Protein AF-A0A3C0TG19-F1 (afdb_monomer_lite)

Foldseek 3Di:
DDDDDDDCDPTVHDDPQCVVCVVVVPVLSVDDCVNPVDPVVSVVD

Secondary structure (DSSP, 8-state):
-------SBTTTB--HHHHHHHHHT-GGGG--TTT---HHHHTT-

Sequence (45 aa):
MDIVCLDLEGVLVPEIWIAFAEATGIPELKRTTRDEPDYDKLMKY

Structure (mmCIF, N/CA/C/O backbone):
data_AF-A0A3C0TG19-F1
#
_entry.id   AF-A0A3C0TG19-F1
#
loop_
_atom_site.group_PDB
_atom_site.id
_atom_site.type_symbol
_atom_site.label_atom_id
_atom_site.label_alt_id
_atom_site.label_comp_id
_atom_site.label_asym_id
_atom_site.label_entity_id
_atom_site.label_seq_id
_atom_site.pdbx_PDB_ins_code
_atom_site.Cartn_x
_atom_site.Cartn_y
_atom_site.Cartn_z
_atom_site.occupancy
_atom_site.B_iso_or_equiv
_atom_site.auth_seq_id
_atom_site.auth_comp_id
_atom_site.auth_asym_id
_atom_site.auth_atom_id
_atom_site.pdbx_PDB_model_num
ATOM 1 N N . MET A 1 1 ? 14.253 -5.378 -29.685 1.00 74.38 1 MET A N 1
ATOM 2 C CA . MET A 1 1 ? 13.214 -6.080 -28.910 1.00 74.38 1 MET A CA 1
ATOM 3 C C . MET A 1 1 ? 13.059 -5.265 -27.663 1.00 74.38 1 MET A C 1
ATOM 5 O O . MET A 1 1 ? 14.041 -5.116 -26.945 1.00 74.38 1 MET A O 1
ATOM 9 N N . ASP A 1 2 ? 11.878 -4.696 -27.484 1.00 89.69 2 ASP A N 1
ATOM 10 C CA . ASP A 1 2 ? 11.674 -3.633 -26.512 1.00 89.69 2 ASP A CA 1
ATOM 11 C C . ASP A 1 2 ? 10.850 -4.193 -25.357 1.00 89.69 2 ASP A C 1
ATOM 13 O O . ASP A 1 2 ? 9.854 -4.885 -25.571 1.00 89.69 2 ASP A O 1
ATOM 17 N N . ILE A 1 3 ? 11.311 -3.940 -24.136 1.00 89.19 3 ILE A N 1
ATOM 18 C CA . ILE A 1 3 ? 10.655 -4.369 -22.902 1.00 89.19 3 ILE A CA 1
ATOM 19 C C . ILE A 1 3 ? 10.192 -3.109 -22.189 1.00 89.19 3 ILE A C 1
ATOM 21 O O . ILE A 1 3 ? 10.978 -2.182 -21.990 1.00 89.19 3 ILE A O 1
ATOM 25 N N . VAL A 1 4 ? 8.917 -3.086 -21.806 1.00 90.69 4 VAL A N 1
ATOM 26 C CA . VAL A 1 4 ? 8.320 -1.984 -21.054 1.00 90.69 4 VAL A CA 1
ATOM 27 C C . VAL A 1 4 ? 7.916 -2.505 -19.685 1.00 90.69 4 VAL A C 1
ATOM 29 O O . VAL A 1 4 ? 7.153 -3.464 -19.583 1.00 90.69 4 VAL A O 1
ATOM 32 N N . CYS A 1 5 ? 8.431 -1.860 -18.643 1.00 93.75 5 CYS A N 1
ATOM 33 C CA . CYS A 1 5 ? 8.055 -2.122 -17.261 1.00 93.75 5 CYS A CA 1
ATOM 34 C C . CYS A 1 5 ? 7.122 -1.004 -16.802 1.00 93.75 5 CYS A C 1
ATOM 36 O O . CYS A 1 5 ? 7.506 0.165 -16.824 1.00 93.75 5 CYS A O 1
ATOM 38 N N . LEU A 1 6 ? 5.905 -1.372 -16.414 1.00 93.31 6 LEU A N 1
ATOM 39 C CA . LEU A 1 6 ? 4.918 -0.455 -15.861 1.00 93.31 6 LEU A CA 1
ATOM 40 C C . LEU A 1 6 ? 4.675 -0.816 -14.407 1.00 93.31 6 LEU A C 1
ATOM 42 O O . LEU A 1 6 ? 4.674 -1.995 -14.048 1.00 93.31 6 LEU A O 1
ATOM 46 N N . ASP A 1 7 ? 4.462 0.215 -13.605 1.00 92.75 7 ASP A N 1
ATOM 47 C CA . ASP A 1 7 ? 3.971 0.038 -12.250 1.00 92.75 7 ASP A CA 1
ATOM 48 C C . ASP A 1 7 ? 2.520 -0.460 -12.282 1.00 92.75 7 ASP A C 1
ATOM 50 O O . ASP A 1 7 ? 1.787 -0.217 -13.245 1.00 92.75 7 ASP A O 1
ATOM 54 N N . LEU A 1 8 ? 2.116 -1.197 -11.253 1.00 92.75 8 LEU A N 1
ATOM 55 C CA . LEU A 1 8 ? 0.783 -1.782 -11.177 1.00 92.75 8 LEU A CA 1
ATOM 56 C C . LEU A 1 8 ? -0.158 -0.834 -10.433 1.00 92.75 8 LEU A C 1
ATOM 58 O O . LEU A 1 8 ? -1.109 -0.320 -11.023 1.00 92.75 8 LEU A O 1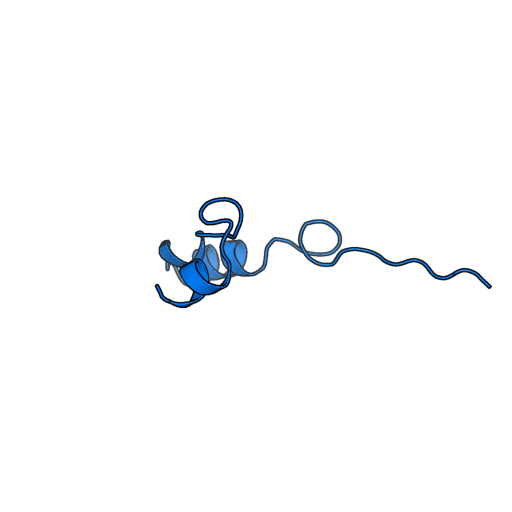
ATOM 62 N N . GLU A 1 9 ? 0.122 -0.585 -9.158 1.00 91.12 9 GLU A N 1
ATOM 63 C CA . GLU A 1 9 ? -0.676 0.290 -8.301 1.00 91.12 9 GLU A CA 1
ATOM 64 C C . GLU A 1 9 ? -0.415 1.761 -8.652 1.00 91.12 9 GLU A C 1
ATOM 66 O O . GLU A 1 9 ? 0.698 2.162 -8.970 1.00 91.12 9 GLU A O 1
ATOM 71 N N . GLY A 1 10 ? -1.464 2.577 -8.700 1.00 86.06 10 GLY A N 1
ATOM 72 C CA . GLY A 1 10 ? -1.383 3.985 -9.095 1.00 86.06 10 GLY A CA 1
ATOM 73 C C . GLY A 1 10 ? -1.218 4.241 -10.602 1.00 86.06 10 GLY A C 1
ATOM 74 O O . GLY A 1 10 ? -1.462 5.366 -11.039 1.00 86.06 10 GLY A O 1
ATOM 75 N N . VAL A 1 11 ? -0.872 3.225 -11.405 1.00 92.06 11 VAL A N 1
ATOM 76 C CA . VAL A 1 11 ? -0.748 3.331 -12.874 1.00 92.06 11 VAL A CA 1
ATOM 77 C C . VAL A 1 11 ? -1.788 2.482 -13.601 1.00 92.06 11 VAL A C 1
ATOM 79 O O . VAL A 1 11 ? -2.568 3.017 -14.389 1.00 92.06 11 VAL A O 1
ATOM 82 N N . LEU A 1 12 ? -1.811 1.169 -13.361 1.00 93.44 12 LEU A N 1
ATOM 83 C CA . LEU A 1 12 ? -2.742 0.244 -14.018 1.00 93.44 12 LEU A CA 1
ATOM 84 C C . LEU A 1 12 ? -3.992 -0.021 -13.175 1.00 93.44 12 LEU A C 1
ATOM 86 O O . LEU A 1 12 ? -5.064 -0.268 -13.730 1.00 93.44 12 LEU A O 1
ATOM 90 N N . VAL A 1 13 ? -3.868 0.029 -11.849 1.00 92.38 13 VAL A N 1
ATOM 91 C CA . VAL A 1 13 ? -4.962 -0.186 -10.894 1.00 92.38 13 VAL A CA 1
ATOM 92 C C . VAL A 1 13 ? -4.868 0.797 -9.721 1.00 92.38 13 VAL A C 1
ATOM 94 O O . VAL A 1 13 ? -3.797 1.346 -9.472 1.00 92.38 13 VAL A O 1
ATOM 97 N N . PRO A 1 14 ? -5.963 1.048 -8.981 1.00 88.94 14 PRO A N 1
ATOM 98 C CA . PRO A 1 14 ? -5.906 1.823 -7.743 1.00 88.94 14 PRO A CA 1
ATOM 99 C C . PRO A 1 14 ? -5.034 1.151 -6.676 1.00 88.94 14 PRO A C 1
ATOM 101 O O . PRO A 1 14 ? -4.830 -0.059 -6.709 1.00 88.94 14 PRO A O 1
ATOM 104 N N . GLU A 1 15 ? -4.588 1.938 -5.699 1.00 91.88 15 GLU A N 1
ATOM 105 C CA . GLU A 1 15 ? -3.899 1.456 -4.494 1.00 91.88 15 GLU A CA 1
ATOM 106 C C . GLU A 1 15 ? -4.744 0.386 -3.785 1.00 91.88 15 GLU A C 1
ATOM 108 O O . GLU A 1 15 ? -5.842 0.685 -3.290 1.00 91.88 15 GLU A O 1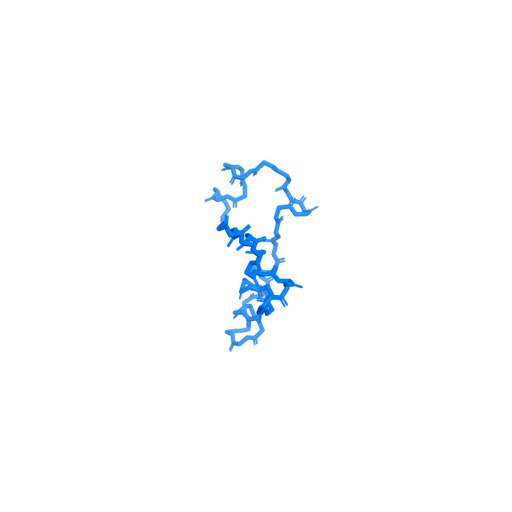
ATOM 113 N N . ILE A 1 16 ? -4.254 -0.858 -3.737 1.00 91.88 16 ILE A N 1
ATOM 114 C CA . ILE A 1 16 ? -5.064 -2.010 -3.319 1.00 91.88 16 ILE A CA 1
ATOM 115 C C . ILE A 1 16 ? -5.503 -1.852 -1.866 1.00 91.88 16 ILE A C 1
ATOM 117 O O . ILE A 1 16 ? -6.676 -2.053 -1.556 1.00 91.88 16 ILE A O 1
ATOM 121 N N . TRP A 1 17 ? -4.596 -1.445 -0.977 1.00 90.75 17 TRP A N 1
ATOM 122 C CA . TRP A 1 17 ? -4.883 -1.311 0.454 1.00 90.75 17 TRP A CA 1
ATOM 123 C C . TRP A 1 17 ? -5.914 -0.225 0.758 1.00 90.75 17 TRP A C 1
ATOM 125 O O . TRP A 1 17 ? -6.804 -0.434 1.582 1.00 90.75 17 TRP A O 1
ATOM 135 N N . ILE A 1 18 ? -5.869 0.894 0.031 1.00 90.12 18 ILE A N 1
ATOM 136 C CA . ILE A 1 18 ? -6.855 1.971 0.178 1.00 90.12 18 ILE A CA 1
ATOM 137 C C . ILE A 1 18 ? -8.223 1.503 -0.326 1.00 90.12 18 ILE A C 1
ATOM 139 O O . ILE A 1 18 ? -9.223 1.665 0.376 1.00 90.12 18 ILE A O 1
ATOM 143 N N . ALA A 1 19 ? -8.273 0.874 -1.505 1.00 91.94 19 ALA A N 1
ATOM 144 C CA . ALA A 1 19 ? -9.513 0.336 -2.059 1.00 91.94 19 ALA A CA 1
ATOM 145 C C . ALA A 1 19 ? -10.115 -0.756 -1.154 1.00 91.94 19 ALA A C 1
ATOM 147 O O . ALA A 1 19 ? -11.328 -0.812 -0.947 1.00 91.94 19 ALA A O 1
ATOM 148 N N . PHE A 1 20 ? -9.270 -1.598 -0.560 1.00 92.94 20 PHE A N 1
ATOM 149 C CA . PHE A 1 20 ? -9.688 -2.651 0.356 1.00 92.94 20 PHE A CA 1
ATOM 150 C C . PHE A 1 20 ? -10.197 -2.093 1.692 1.00 92.94 20 PHE A C 1
ATOM 152 O O . PHE A 1 20 ? -11.210 -2.572 2.208 1.00 92.94 20 PHE A O 1
ATOM 159 N N . ALA A 1 21 ? -9.553 -1.051 2.226 1.00 93.88 21 ALA A N 1
ATOM 160 C CA . ALA A 1 21 ? -10.014 -0.332 3.412 1.00 93.88 21 ALA A CA 1
ATOM 161 C C . ALA A 1 21 ? -11.432 0.226 3.219 1.00 93.88 21 ALA A C 1
ATOM 163 O O . ALA A 1 21 ? -12.269 0.144 4.115 1.00 93.88 21 ALA A O 1
ATOM 164 N N . GLU A 1 22 ? -11.723 0.762 2.033 1.00 92.88 22 GLU A N 1
ATOM 165 C CA . GLU A 1 22 ? -13.039 1.309 1.691 1.00 92.88 22 GLU A CA 1
ATOM 166 C C . GLU A 1 22 ? -14.089 0.218 1.481 1.00 92.88 22 GLU A C 1
ATOM 168 O O . GLU A 1 22 ? -15.219 0.364 1.945 1.00 92.88 22 GLU A O 1
ATOM 173 N N . ALA A 1 23 ? -13.713 -0.895 0.848 1.00 94.31 23 ALA A N 1
ATOM 174 C CA . ALA A 1 23 ? -14.612 -2.024 0.625 1.00 94.31 23 ALA A CA 1
ATOM 175 C C . ALA A 1 23 ? -14.986 -2.759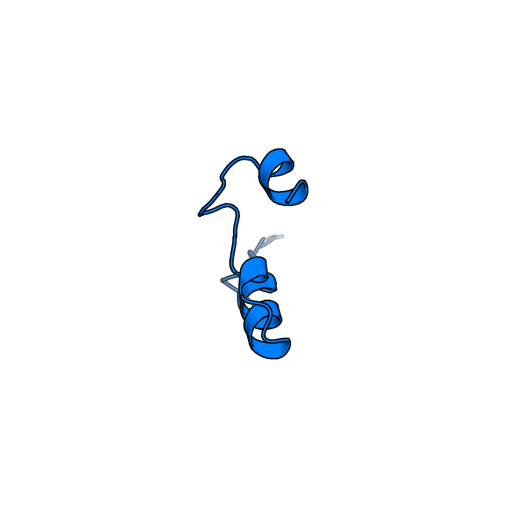 1.923 1.00 94.31 23 ALA A C 1
ATOM 177 O O . ALA A 1 23 ? -16.113 -3.233 2.062 1.00 94.31 23 ALA A O 1
ATOM 178 N N . THR A 1 24 ? -14.048 -2.868 2.867 1.00 94.25 24 THR A N 1
ATOM 179 C CA . THR A 1 24 ? -14.253 -3.578 4.142 1.00 94.25 24 THR A CA 1
ATOM 180 C C . THR A 1 24 ? -14.660 -2.662 5.295 1.00 94.25 24 THR A C 1
ATOM 182 O O . THR A 1 24 ? -15.126 -3.150 6.323 1.00 94.25 24 THR A O 1
ATOM 185 N N . GLY A 1 25 ? -14.522 -1.344 5.132 1.00 93.94 25 GLY A N 1
ATOM 186 C CA . GLY A 1 25 ? -14.804 -0.359 6.175 1.00 93.94 25 GLY A CA 1
ATOM 187 C C . GLY A 1 25 ? -13.764 -0.330 7.299 1.00 93.94 25 GLY A C 1
ATOM 188 O O . GLY A 1 25 ? -14.083 0.140 8.388 1.00 93.94 25 GLY A O 1
ATOM 189 N N . ILE A 1 26 ? -12.548 -0.831 7.053 1.00 92.69 26 ILE A N 1
ATOM 190 C CA . ILE A 1 26 ? -11.443 -0.892 8.023 1.00 92.69 26 ILE A CA 1
ATOM 191 C C . ILE A 1 26 ? -10.475 0.273 7.741 1.00 92.69 26 ILE A C 1
ATOM 193 O O . ILE A 1 26 ? -9.620 0.152 6.858 1.00 92.69 26 ILE A O 1
ATOM 197 N N . PRO A 1 27 ? -10.598 1.428 8.426 1.00 88.62 27 PRO A N 1
ATOM 198 C CA . PRO A 1 27 ? -9.808 2.625 8.129 1.00 88.62 27 PRO A CA 1
ATOM 199 C C . PRO A 1 27 ? -8.302 2.464 8.386 1.00 88.62 27 PRO A C 1
ATOM 201 O O . PRO A 1 27 ? -7.508 3.179 7.776 1.00 88.62 27 PRO A O 1
ATOM 204 N N . GLU A 1 28 ? -7.891 1.526 9.237 1.00 87.38 28 GLU A N 1
ATOM 205 C CA . GLU A 1 28 ? -6.491 1.240 9.571 1.00 87.38 28 GLU A CA 1
ATOM 206 C C . GLU A 1 28 ? -5.687 0.774 8.349 1.00 87.38 28 GLU A C 1
ATOM 208 O O . GLU A 1 28 ? -4.499 1.074 8.236 1.00 87.38 28 GLU A O 1
ATOM 213 N N . LEU A 1 29 ? -6.353 0.118 7.392 1.00 88.31 29 LEU A N 1
ATOM 214 C CA . LEU A 1 29 ? -5.743 -0.364 6.150 1.00 88.31 29 LEU A CA 1
ATOM 215 C C . LEU A 1 29 ? -5.420 0.763 5.157 1.00 88.31 29 LEU A C 1
ATOM 217 O O . LEU A 1 29 ? -4.774 0.516 4.144 1.00 88.31 29 LEU A O 1
ATOM 221 N N . LYS A 1 30 ? -5.820 2.012 5.438 1.00 88.81 30 LYS A N 1
ATOM 222 C CA . LYS A 1 30 ? -5.408 3.175 4.634 1.00 88.81 30 LYS A CA 1
ATOM 223 C C . LYS A 1 30 ? -3.971 3.618 4.909 1.00 88.81 30 LYS A C 1
ATOM 225 O O . LYS A 1 30 ? -3.465 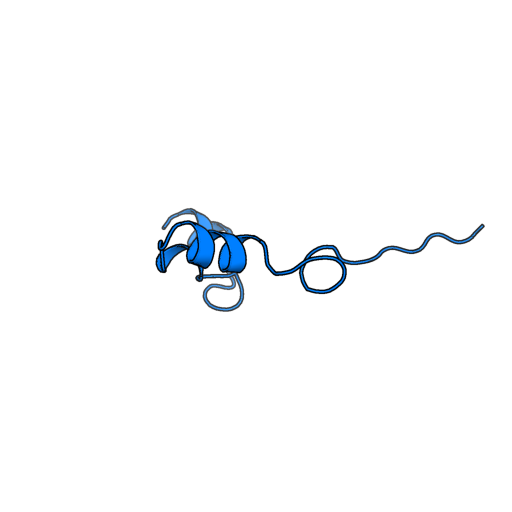4.455 4.166 1.00 88.81 30 LYS A O 1
ATOM 230 N N . ARG A 1 31 ? -3.326 3.104 5.962 1.00 86.81 31 ARG A N 1
ATOM 231 C CA . ARG A 1 31 ? -1.950 3.470 6.305 1.00 86.81 31 ARG A CA 1
ATOM 232 C C . ARG A 1 31 ? -0.984 2.829 5.315 1.00 86.81 31 ARG A C 1
ATOM 234 O O . ARG A 1 31 ? -0.942 1.609 5.178 1.00 86.81 31 ARG A O 1
ATOM 241 N N . THR A 1 32 ? -0.195 3.657 4.647 1.00 87.38 32 THR A N 1
ATOM 242 C CA . THR A 1 32 ? 0.749 3.207 3.617 1.00 87.38 32 THR A CA 1
ATOM 243 C C . THR A 1 32 ? 2.183 3.554 3.998 1.00 87.38 32 THR A C 1
ATOM 245 O O . THR A 1 32 ? 2.448 4.220 5.002 1.00 87.38 32 THR A O 1
ATOM 248 N N . THR A 1 33 ? 3.132 3.157 3.153 1.00 85.50 33 THR A N 1
ATOM 249 C CA . THR A 1 33 ? 4.537 3.566 3.276 1.00 85.50 33 THR A CA 1
ATOM 250 C C . THR A 1 33 ? 4.747 5.079 3.153 1.00 85.50 33 THR A C 1
ATOM 252 O O . THR A 1 33 ? 5.817 5.586 3.483 1.00 85.50 33 THR A O 1
ATOM 255 N N . ARG A 1 34 ? 3.729 5.831 2.712 1.00 83.81 34 ARG A N 1
ATOM 256 C CA . ARG A 1 34 ? 3.748 7.302 2.726 1.00 83.81 34 ARG A CA 1
ATOM 257 C C . ARG A 1 34 ? 3.612 7.862 4.142 1.00 83.81 34 ARG A C 1
ATOM 259 O O . ARG A 1 34 ? 4.149 8.932 4.412 1.00 83.81 34 ARG A O 1
ATOM 266 N N . ASP A 1 35 ? 2.929 7.140 5.028 1.00 86.94 35 ASP A N 1
ATOM 267 C CA . ASP A 1 35 ? 2.737 7.509 6.434 1.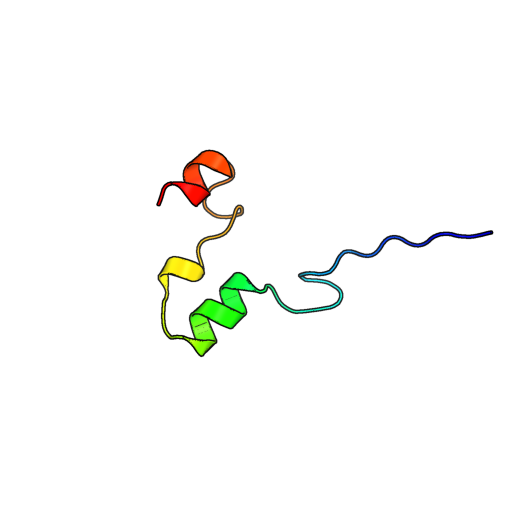00 86.94 35 ASP A CA 1
ATOM 268 C C . ASP A 1 35 ? 3.845 6.931 7.325 1.00 86.94 35 ASP A C 1
ATOM 270 O O . ASP A 1 35 ? 4.314 7.586 8.254 1.00 86.94 35 ASP A O 1
ATOM 274 N N . GLU A 1 36 ? 4.272 5.698 7.040 1.00 87.31 36 GLU A N 1
ATOM 275 C CA . GLU A 1 36 ? 5.395 5.033 7.702 1.00 87.31 36 GLU A CA 1
ATOM 276 C C . GLU A 1 36 ? 6.377 4.486 6.653 1.00 87.31 36 GLU A C 1
ATOM 278 O O . GLU A 1 36 ? 6.149 3.403 6.117 1.00 87.31 36 GLU A O 1
ATOM 283 N N . PRO A 1 37 ? 7.475 5.203 6.361 1.00 88.25 37 PRO A N 1
ATOM 284 C CA . PRO A 1 37 ? 8.442 4.796 5.340 1.00 88.25 37 PRO A CA 1
ATOM 285 C C . PRO A 1 37 ? 9.139 3.462 5.632 1.00 88.25 37 PRO A C 1
ATOM 287 O O . PRO A 1 37 ? 9.607 2.799 4.707 1.00 88.25 37 PRO A O 1
ATOM 290 N N . ASP A 1 38 ? 9.235 3.075 6.907 1.00 90.25 38 ASP A N 1
ATOM 291 C CA . ASP A 1 38 ? 9.800 1.794 7.319 1.00 90.25 38 ASP A CA 1
ATOM 292 C C . ASP A 1 38 ? 8.753 0.679 7.168 1.00 90.25 38 ASP A C 1
ATOM 294 O O . ASP A 1 38 ? 7.825 0.544 7.970 1.00 90.25 38 ASP A O 1
ATOM 298 N N . TYR A 1 39 ? 8.924 -0.146 6.134 1.00 86.62 39 TYR A N 1
ATOM 299 C CA . TYR A 1 39 ? 8.018 -1.254 5.836 1.00 86.62 39 TYR A CA 1
ATOM 300 C C . TYR A 1 39 ? 7.950 -2.291 6.969 1.00 86.62 39 TYR A C 1
ATOM 302 O O . TYR A 1 39 ? 6.869 -2.789 7.286 1.00 86.62 39 TYR A O 1
ATOM 310 N N . ASP A 1 40 ? 9.072 -2.581 7.637 1.00 90.00 40 ASP A N 1
ATOM 311 C CA . ASP A 1 40 ? 9.102 -3.525 8.761 1.00 90.00 40 ASP A CA 1
ATOM 312 C C . ASP A 1 40 ? 8.322 -2.986 9.955 1.00 90.00 40 ASP A C 1
ATOM 314 O O . ASP A 1 40 ? 7.719 -3.750 10.713 1.00 90.00 40 ASP A O 1
ATOM 318 N N . LYS A 1 41 ? 8.345 -1.669 10.147 1.00 87.00 41 LYS A N 1
ATOM 319 C CA . LYS A 1 41 ? 7.546 -1.008 11.171 1.00 87.00 41 LYS A CA 1
ATOM 320 C C . LYS A 1 41 ? 6.071 -0.970 10.785 1.00 87.00 41 LYS A C 1
ATOM 322 O O . LYS A 1 41 ? 5.239 -1.213 11.654 1.00 87.00 41 LYS A O 1
ATOM 327 N N . LEU A 1 42 ? 5.748 -0.725 9.514 1.00 87.00 42 LEU A N 1
ATOM 328 C CA . LEU A 1 42 ? 4.377 -0.730 8.999 1.00 87.00 42 LEU A CA 1
ATOM 329 C C . LEU A 1 42 ? 3.699 -2.098 9.187 1.00 87.00 42 LEU A C 1
ATOM 331 O O . LEU A 1 42 ? 2.566 -2.146 9.648 1.00 87.00 42 LEU A O 1
ATOM 335 N N . MET A 1 43 ? 4.409 -3.198 8.918 1.00 85.56 43 MET A N 1
ATOM 336 C CA . MET A 1 43 ? 3.873 -4.568 9.003 1.00 85.56 43 MET A CA 1
ATOM 337 C C . MET A 1 43 ? 3.756 -5.132 10.430 1.00 85.56 43 MET A C 1
ATOM 339 O O . MET A 1 43 ? 3.262 -6.244 10.611 1.00 85.56 43 MET A O 1
ATOM 343 N N . LYS A 1 44 ? 4.244 -4.410 11.445 1.00 82.38 44 LYS A N 1
ATOM 344 C CA . LYS A 1 44 ? 4.175 -4.810 12.865 1.00 82.38 44 LYS A CA 1
ATOM 345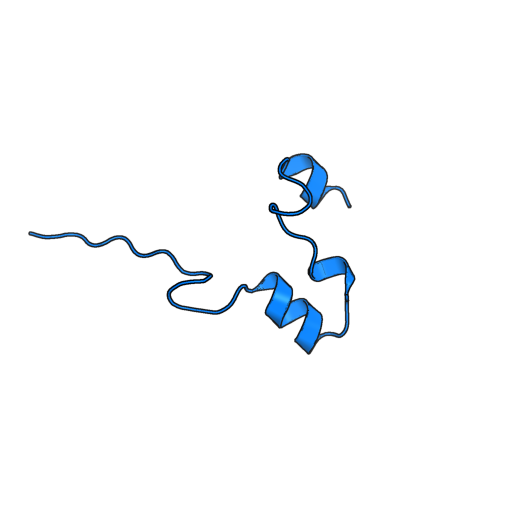 C C . LYS A 1 44 ? 3.020 -4.154 13.632 1.00 82.38 44 LYS A C 1
ATOM 347 O O . LYS A 1 44 ? 2.918 -4.374 14.839 1.00 82.38 44 LYS A O 1
ATOM 352 N N . TYR A 1 45 ? 2.213 -3.335 12.959 1.00 64.81 45 TYR A N 1
ATOM 353 C CA . TYR A 1 45 ? 0.966 -2.769 13.482 1.00 64.81 45 TYR A CA 1
ATOM 354 C C . TYR A 1 45 ? -0.201 -3.735 13.284 1.00 64.81 45 TYR A C 1
ATOM 356 O O . TYR A 1 45 ? -1.071 -3.746 14.181 1.00 64.81 45 TYR A O 1
#

Radius of gyration: 13.69 Å; chains: 1; bounding box: 28×14×42 Å

pLDDT: mean 88.99, std 5.23, range [64.81, 94.31]